Protein AF-A0A383C3D9-F1 (afdb_monomer)

Sequence (59 aa):
VTVDFYGTGRRKKATARVFLKPGTGSISINRTTLEVHFPTPSVRTRISEPLLLCEATEK

Nearest PDB structures (foldseek):
  8om4-assembly1_I  TM=9.447E-01  e=2.947E-02  Saccharomyces cerevisiae
  8d8l-assembly1_I  TM=9.459E-01  e=3.598E-02  Saccharomyces cerevisiae
  8igg-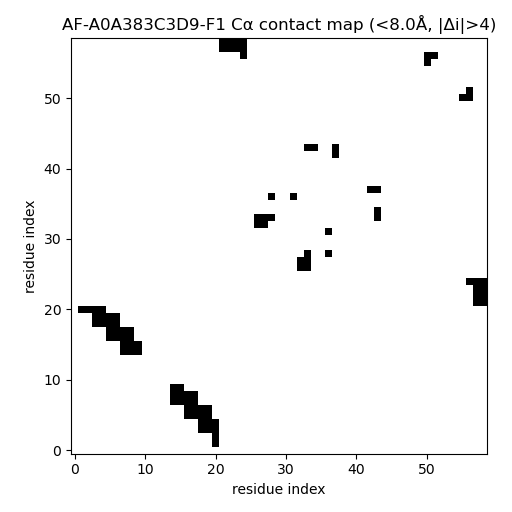assembly1_B  TM=3.883E-01  e=5.634E+00  Pseudomonas phage 201phi2-1

Structure (mmCIF, N/CA/C/O backbone):
data_AF-A0A383C3D9-F1
#
_entry.id   AF-A0A383C3D9-F1
#
loop_
_atom_site.group_PDB
_atom_site.id
_atom_site.type_symbol
_atom_site.label_atom_id
_atom_site.label_alt_id
_atom_site.label_comp_id
_atom_site.label_asym_id
_atom_site.label_entity_id
_atom_site.label_seq_id
_atom_site.pdbx_PDB_ins_code
_atom_site.Cartn_x
_atom_site.Cartn_y
_atom_site.Cartn_z
_atom_site.occupancy
_atom_site.B_iso_or_equiv
_atom_site.auth_seq_id
_atom_site.auth_comp_id
_atom_site.auth_asym_id
_atom_site.auth_atom_id
_atom_site.pdbx_PDB_model_num
ATOM 1 N N . VAL A 1 1 ? -21.182 10.927 8.870 1.00 49.88 1 VAL A N 1
ATOM 2 C CA . VAL A 1 1 ? -19.930 11.519 8.344 1.00 49.88 1 VAL A CA 1
ATOM 3 C C . VAL A 1 1 ? -18.911 10.396 8.271 1.00 49.88 1 VAL A C 1
ATOM 5 O O . VAL A 1 1 ? -18.523 9.898 9.317 1.00 49.88 1 VAL A O 1
ATOM 8 N N . THR A 1 2 ? -18.588 9.892 7.080 1.00 69.12 2 THR A N 1
ATOM 9 C CA . THR A 1 2 ? -17.561 8.846 6.930 1.00 69.12 2 THR A CA 1
ATOM 10 C C . THR A 1 2 ? -16.191 9.470 7.160 1.00 69.12 2 THR A C 1
ATOM 12 O O . THR A 1 2 ? -15.878 10.497 6.560 1.00 69.12 2 THR A O 1
ATOM 15 N N . VAL A 1 3 ? -15.411 8.893 8.069 1.00 75.38 3 VAL A N 1
ATOM 16 C CA . VAL A 1 3 ? -14.064 9.369 8.388 1.00 75.38 3 VAL A CA 1
ATOM 17 C C . VAL A 1 3 ? -13.118 8.873 7.297 1.00 75.38 3 VAL A C 1
ATOM 19 O O . VAL A 1 3 ? -12.932 7.668 7.142 1.00 75.38 3 VAL A O 1
ATOM 22 N N . ASP A 1 4 ? -12.549 9.803 6.534 1.00 80.75 4 ASP A N 1
ATOM 23 C CA . ASP A 1 4 ? -11.524 9.512 5.534 1.00 80.75 4 ASP A CA 1
ATOM 24 C C . ASP A 1 4 ? -10.148 9.739 6.171 1.00 80.75 4 ASP A C 1
ATOM 26 O O . ASP A 1 4 ? -9.823 10.852 6.592 1.00 80.75 4 ASP A O 1
ATOM 30 N N . PHE A 1 5 ? -9.317 8.702 6.231 1.00 87.31 5 PHE A N 1
ATOM 31 C CA . PHE A 1 5 ? -7.959 8.829 6.748 1.00 87.31 5 PHE A CA 1
ATOM 32 C C . PHE A 1 5 ? -7.019 9.234 5.615 1.00 87.31 5 PHE A C 1
ATOM 34 O O . PHE A 1 5 ? -6.806 8.490 4.654 1.00 87.31 5 PHE A O 1
ATOM 41 N N . TYR A 1 6 ? -6.453 10.432 5.726 1.00 91.81 6 TYR A N 1
ATOM 42 C CA . TYR A 1 6 ? -5.479 10.945 4.772 1.00 91.81 6 TYR A CA 1
ATOM 43 C C . TYR A 1 6 ? -4.056 10.567 5.186 1.00 91.81 6 TYR A C 1
ATOM 45 O O . TYR A 1 6 ? -3.628 10.844 6.305 1.00 91.81 6 TYR A O 1
ATOM 53 N N . GLY A 1 7 ? -3.307 9.982 4.255 1.00 92.06 7 GLY A N 1
ATOM 54 C CA . GLY A 1 7 ? -1.902 9.637 4.426 1.00 92.06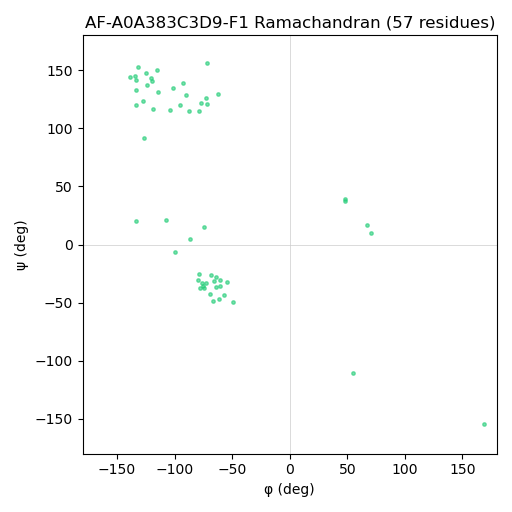 7 GLY A CA 1
ATOM 55 C C . GLY A 1 7 ? -1.061 10.095 3.241 1.00 92.06 7 GLY A C 1
ATOM 56 O O . GLY A 1 7 ? -1.530 10.197 2.105 1.00 92.06 7 GLY A O 1
ATOM 57 N N . THR A 1 8 ? 0.219 10.349 3.491 1.00 95.12 8 THR A N 1
ATOM 58 C CA . THR A 1 8 ? 1.205 10.575 2.429 1.00 95.12 8 THR A CA 1
ATOM 59 C C . THR A 1 8 ? 2.371 9.613 2.595 1.00 95.12 8 THR A C 1
ATOM 61 O O . THR A 1 8 ? 2.712 9.221 3.707 1.00 95.12 8 THR A O 1
ATOM 64 N N . GLY A 1 9 ? 2.970 9.205 1.480 1.00 93.19 9 GLY A N 1
ATOM 65 C CA . GLY A 1 9 ? 4.111 8.296 1.459 1.00 93.19 9 GLY A CA 1
ATOM 66 C C . GLY A 1 9 ? 5.144 8.744 0.436 1.00 93.19 9 GLY A C 1
ATOM 67 O O . GLY A 1 9 ? 4.797 9.243 -0.634 1.00 93.19 9 GLY A O 1
ATOM 68 N N . ARG A 1 10 ? 6.429 8.563 0.744 1.00 95.75 10 ARG A N 1
ATOM 69 C CA . ARG A 1 10 ? 7.533 8.880 -0.170 1.00 95.75 10 ARG A CA 1
ATOM 70 C C . ARG A 1 10 ? 8.528 7.729 -0.213 1.00 95.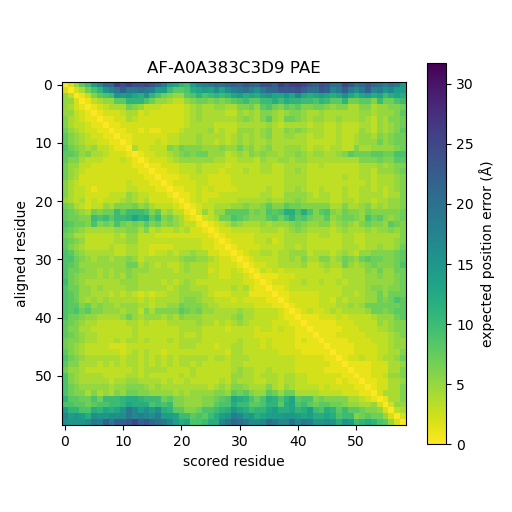75 10 ARG A C 1
ATOM 72 O O . ARG A 1 10 ? 8.971 7.250 0.824 1.00 95.75 10 ARG A O 1
ATOM 79 N N . ARG A 1 11 ? 8.939 7.324 -1.417 1.00 94.25 11 ARG A N 1
ATOM 80 C CA . ARG A 1 11 ? 10.023 6.355 -1.630 1.00 94.25 11 ARG A CA 1
ATOM 81 C C . ARG A 1 11 ? 10.971 6.868 -2.706 1.00 94.25 11 ARG A C 1
ATOM 83 O O . ARG A 1 11 ? 10.576 7.060 -3.854 1.00 94.25 11 ARG A O 1
ATOM 90 N N . LYS A 1 12 ? 12.247 7.058 -2.349 1.00 93.44 12 LYS A N 1
ATOM 91 C CA . LYS A 1 12 ? 13.267 7.673 -3.220 1.00 93.44 12 LYS A CA 1
ATOM 92 C C . LYS A 1 12 ? 12.803 9.062 -3.713 1.00 93.44 12 LYS A C 1
ATOM 94 O O . LYS A 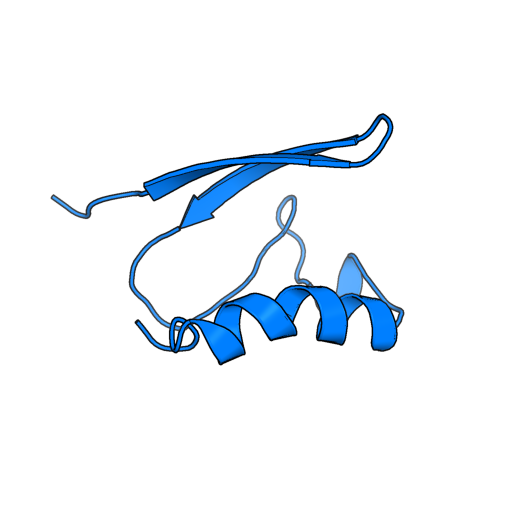1 12 ? 12.695 10.000 -2.920 1.00 93.44 12 LYS A O 1
ATOM 99 N N . LYS A 1 13 ? 12.506 9.182 -5.013 1.00 95.38 13 LYS A N 1
ATOM 100 C CA . LYS A 1 13 ? 11.991 10.396 -5.669 1.00 95.38 13 LYS A CA 1
ATOM 101 C C . LYS A 1 13 ? 10.469 10.384 -5.887 1.00 95.38 13 LYS A C 1
ATOM 103 O O . LYS A 1 13 ? 9.933 11.397 -6.309 1.00 95.38 13 LYS A O 1
ATOM 108 N N . ALA A 1 14 ? 9.782 9.276 -5.605 1.00 92.62 14 ALA A N 1
ATOM 109 C CA . ALA A 1 14 ? 8.342 9.146 -5.815 1.00 92.62 14 ALA A CA 1
ATOM 110 C C . ALA A 1 14 ? 7.552 9.522 -4.553 1.00 92.62 14 ALA A C 1
ATOM 112 O O . ALA A 1 14 ? 7.933 9.132 -3.445 1.00 92.62 14 ALA A O 1
ATOM 113 N N . THR A 1 15 ? 6.442 10.236 -4.734 1.00 93.62 15 THR A N 1
ATOM 114 C CA . THR A 1 15 ? 5.487 10.624 -3.688 1.00 93.62 15 THR A CA 1
ATOM 115 C C . THR A 1 15 ? 4.099 10.072 -4.011 1.00 93.62 15 THR A C 1
ATOM 117 O O . THR A 1 15 ? 3.700 10.001 -5.171 1.00 93.62 15 THR A O 1
ATOM 120 N N . ALA A 1 16 ? 3.366 9.664 -2.980 1.00 92.31 16 ALA A N 1
ATOM 121 C CA . ALA A 1 16 ? 2.021 9.118 -3.076 1.00 92.31 16 ALA A CA 1
ATOM 122 C C . ALA A 1 16 ? 1.116 9.760 -2.020 1.00 92.31 16 ALA A C 1
ATOM 124 O O . ALA A 1 16 ? 1.548 10.055 -0.902 1.00 92.31 16 ALA A O 1
ATOM 125 N N . ARG A 1 17 ? -0.150 9.959 -2.385 1.00 93.31 17 ARG A N 1
ATOM 126 C CA . ARG A 1 17 ? -1.227 10.385 -1.487 1.00 93.31 17 ARG A CA 1
ATOM 127 C C . ARG A 1 17 ? -2.223 9.242 -1.389 1.00 93.31 17 ARG A C 1
ATOM 129 O O . ARG A 1 17 ? -2.604 8.686 -2.417 1.00 93.31 17 ARG A O 1
ATOM 136 N N . VAL A 1 18 ? -2.605 8.893 -0.170 1.00 91.06 18 VAL A N 1
ATOM 137 C CA . VAL A 1 18 ? -3.465 7.750 0.128 1.00 91.06 18 VAL A CA 1
ATOM 138 C C . VAL A 1 18 ? -4.671 8.243 0.908 1.00 91.06 18 VAL A C 1
ATOM 140 O O . VAL A 1 18 ? -4.545 9.066 1.814 1.00 91.06 18 VAL A O 1
ATOM 143 N N . PHE A 1 19 ? -5.835 7.729 0.538 1.00 89.50 19 PHE A N 1
ATOM 144 C CA . PHE A 1 19 ? -7.077 7.915 1.268 1.00 89.50 19 PHE A CA 1
ATOM 145 C C . PHE A 1 19 ? -7.545 6.531 1.694 1.00 89.50 19 PHE A C 1
ATOM 147 O O . PHE A 1 19 ? -7.802 5.689 0.834 1.00 89.50 19 PHE A O 1
ATOM 154 N N . LEU A 1 20 ? -7.604 6.286 2.999 1.00 87.25 20 LEU A N 1
ATOM 155 C CA . LEU A 1 20 ? -8.143 5.049 3.550 1.00 87.25 20 LEU A CA 1
ATOM 156 C C . LEU A 1 20 ? -9.557 5.313 4.047 1.00 87.25 20 LEU A C 1
ATOM 158 O O . LEU A 1 20 ? -9.822 6.321 4.706 1.00 87.25 20 LEU A O 1
ATOM 162 N N . LYS A 1 21 ? -10.453 4.393 3.714 1.00 86.31 21 LYS A N 1
ATOM 163 C CA . LYS A 1 21 ? -11.838 4.389 4.164 1.00 86.31 21 LYS A CA 1
ATOM 164 C C . LYS A 1 21 ? -12.169 2.978 4.633 1.00 86.31 21 LYS A C 1
ATOM 166 O O . LYS A 1 21 ? -11.709 2.045 3.971 1.00 86.31 21 LYS A O 1
ATOM 171 N N . PRO A 1 22 ? -12.950 2.831 5.713 1.00 85.62 22 PRO A N 1
ATOM 172 C CA . PRO A 1 22 ? -13.418 1.521 6.133 1.00 85.62 22 PRO A CA 1
ATOM 173 C C . PRO A 1 22 ? -14.292 0.901 5.033 1.00 85.62 22 PR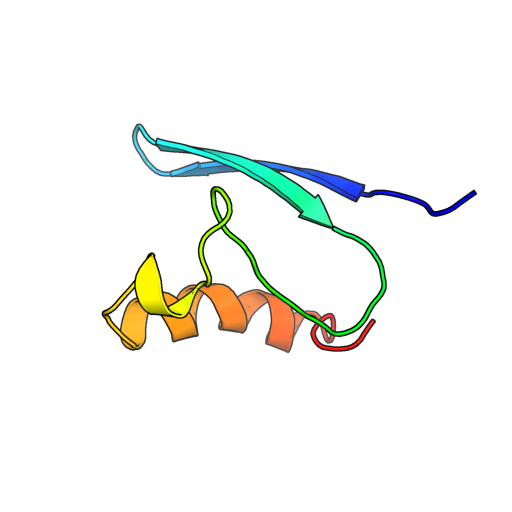O A C 1
ATOM 175 O O . PRO A 1 22 ? -15.184 1.580 4.508 1.00 85.62 22 P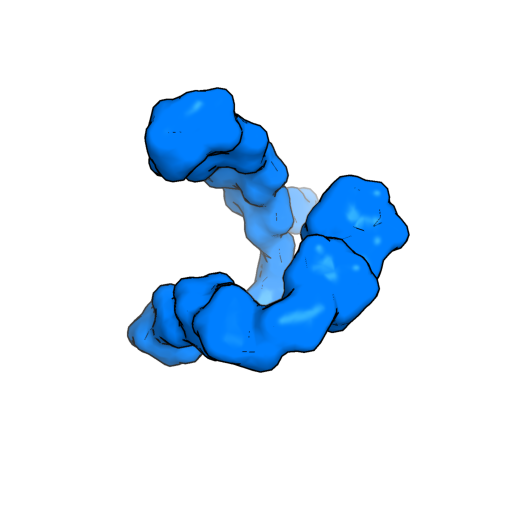RO A O 1
ATOM 178 N N . GLY A 1 23 ? -14.020 -0.343 4.632 1.00 84.06 23 GLY A N 1
ATOM 179 C CA . GLY A 1 23 ? -14.781 -1.001 3.570 1.00 84.06 23 GLY A CA 1
ATOM 180 C C . GLY A 1 23 ? -14.199 -2.314 3.040 1.00 84.06 23 GLY A C 1
ATOM 181 O O . GLY A 1 23 ? -13.469 -3.030 3.709 1.00 84.06 23 GLY A O 1
ATOM 182 N N . THR A 1 24 ? -14.537 -2.636 1.788 1.00 79.56 24 THR A N 1
ATOM 183 C CA . THR A 1 24 ? -14.297 -3.942 1.141 1.00 79.56 24 THR A CA 1
ATOM 184 C C . THR A 1 24 ? -12.839 -4.215 0.739 1.00 79.56 24 THR A C 1
ATOM 186 O O . THR A 1 24 ? -12.591 -5.081 -0.096 1.00 79.56 24 THR A O 1
ATOM 189 N N . GLY A 1 25 ? -11.869 -3.444 1.242 1.00 81.50 25 GLY A N 1
ATOM 190 C CA . GLY A 1 25 ? -10.444 -3.656 0.950 1.00 81.50 25 GLY A CA 1
ATOM 191 C C . GLY A 1 25 ? -10.024 -3.407 -0.508 1.00 81.50 25 GLY A C 1
ATOM 192 O O . GLY A 1 25 ? -8.956 -3.846 -0.934 1.00 81.50 25 GLY A O 1
ATOM 193 N N . SER A 1 26 ? -10.836 -2.709 -1.312 1.00 86.44 26 SER A N 1
ATOM 194 C CA . SER A 1 26 ? -10.517 -2.453 -2.723 1.00 86.44 26 SER A CA 1
ATOM 195 C C . SER A 1 26 ? -9.386 -1.431 -2.875 1.00 86.44 26 SER A C 1
ATOM 197 O O . SER A 1 26 ? -9.534 -0.274 -2.474 1.00 86.44 26 SER A O 1
ATOM 199 N N . ILE A 1 27 ? -8.283 -1.822 -3.521 1.00 88.25 27 ILE A N 1
ATOM 200 C CA . ILE A 1 27 ? -7.128 -0.944 -3.757 1.00 88.25 27 ILE A CA 1
ATOM 201 C C . ILE A 1 27 ? -7.112 -0.466 -5.213 1.00 88.25 27 ILE A C 1
ATOM 203 O O . ILE A 1 27 ? -6.905 -1.245 -6.146 1.00 88.25 27 ILE A O 1
ATOM 207 N N . SER A 1 28 ? -7.273 0.844 -5.399 1.00 89.44 28 SER A N 1
ATOM 208 C CA . SER A 1 28 ? -7.166 1.513 -6.700 1.00 89.44 28 SER A CA 1
ATOM 209 C C . SER A 1 28 ? -6.056 2.562 -6.689 1.00 89.44 28 SER A C 1
ATOM 211 O O . SER A 1 28 ? -5.903 3.293 -5.711 1.00 89.44 28 SER A O 1
ATOM 213 N N . ILE A 1 29 ? -5.306 2.667 -7.784 1.00 90.75 29 ILE A N 1
ATOM 214 C CA . ILE A 1 29 ? -4.197 3.611 -7.955 1.00 90.75 29 ILE A CA 1
ATOM 215 C C . ILE A 1 29 ? -4.438 4.370 -9.258 1.00 90.75 29 ILE A C 1
ATOM 217 O O . ILE A 1 29 ? -4.595 3.746 -10.298 1.00 90.75 29 ILE A O 1
ATOM 221 N N . ASN A 1 30 ? -4.494 5.704 -9.227 1.00 89.00 30 ASN A N 1
ATOM 222 C CA . ASN A 1 30 ? -4.695 6.543 -10.423 1.00 89.00 30 ASN A CA 1
ATOM 223 C C . ASN A 1 30 ? -5.854 6.090 -11.342 1.00 89.00 30 ASN A C 1
ATOM 225 O O . ASN A 1 30 ? -5.736 6.173 -12.560 1.00 89.00 30 ASN A O 1
ATOM 229 N N . ARG A 1 31 ? -6.978 5.638 -10.757 1.00 87.56 31 ARG A N 1
ATOM 230 C CA . ARG A 1 31 ? -8.168 5.086 -11.457 1.00 87.56 31 ARG A CA 1
ATOM 231 C C . ARG A 1 31 ? -7.972 3.714 -12.115 1.00 87.56 31 ARG A C 1
ATOM 233 O O . ARG A 1 31 ? -8.854 3.244 -12.822 1.00 87.56 31 ARG A O 1
ATOM 240 N N . THR A 1 32 ? -6.858 3.059 -11.833 1.00 89.62 32 THR A N 1
ATOM 241 C CA . THR A 1 32 ? -6.502 1.736 -12.339 1.00 89.62 32 THR A CA 1
ATOM 242 C C . THR A 1 32 ? -6.422 0.744 -11.176 1.00 89.62 32 THR A C 1
ATOM 244 O O . THR A 1 32 ? -6.121 1.120 -10.039 1.00 89.62 32 THR A O 1
ATOM 247 N N . THR A 1 33 ? -6.706 -0.535 -11.430 1.00 90.19 33 THR A N 1
ATOM 248 C CA . THR A 1 33 ? -6.584 -1.583 -10.407 1.00 90.19 33 THR A CA 1
ATOM 249 C C . THR A 1 33 ? -5.118 -1.875 -10.098 1.00 90.19 33 THR A C 1
ATOM 251 O O . THR A 1 33 ? -4.224 -1.658 -10.923 1.00 90.19 33 THR A O 1
ATOM 254 N N . LEU A 1 34 ? -4.861 -2.398 -8.899 1.00 87.94 34 LEU A N 1
ATOM 255 C CA . LEU A 1 34 ? -3.515 -2.769 -8.462 1.00 87.94 34 LEU A CA 1
ATOM 256 C C . LEU A 1 34 ? -2.832 -3.737 -9.443 1.00 87.94 34 LEU A C 1
ATOM 258 O O . LEU A 1 34 ? -1.622 -3.658 -9.650 1.00 87.94 34 LEU A O 1
ATOM 262 N N . GLU A 1 35 ? -3.611 -4.597 -10.099 1.00 88.00 35 GLU A N 1
ATOM 263 C CA . GLU A 1 35 ? -3.091 -5.591 -11.030 1.00 88.00 35 GLU A CA 1
ATOM 264 C C . GLU A 1 35 ? -2.534 -5.001 -12.322 1.00 88.00 35 GLU A C 1
ATOM 266 O O . GLU A 1 35 ? -1.463 -5.404 -12.780 1.00 88.00 35 GLU A O 1
ATOM 271 N N . VAL A 1 36 ? -3.246 -4.028 -12.885 1.00 89.69 36 VAL A N 1
ATOM 272 C CA . VAL A 1 36 ? -2.848 -3.358 -14.124 1.00 89.69 36 VAL A CA 1
ATOM 273 C C . VAL A 1 36 ? -1.708 -2.377 -13.850 1.00 89.69 36 VAL A C 1
ATOM 275 O O . VAL A 1 36 ? -0.793 -2.247 -14.658 1.00 89.69 36 VAL A O 1
ATOM 278 N N . HIS A 1 37 ? -1.719 -1.713 -12.689 1.00 90.00 37 HIS A N 1
ATOM 279 C CA . HIS A 1 37 ? -0.696 -0.724 -12.355 1.00 90.00 37 HIS A CA 1
ATOM 280 C C . HIS A 1 37 ? 0.645 -1.356 -11.951 1.00 90.00 37 HIS A C 1
ATOM 282 O O . HIS A 1 37 ? 1.703 -0.791 -12.238 1.00 90.00 37 HIS A O 1
ATOM 288 N N . PHE A 1 38 ? 0.603 -2.523 -11.299 1.00 89.75 38 PHE A N 1
ATOM 289 C CA . PHE A 1 38 ? 1.770 -3.321 -10.936 1.00 89.75 38 PHE A CA 1
ATOM 290 C C . PHE A 1 38 ? 1.602 -4.757 -11.454 1.00 89.75 38 PHE A C 1
ATOM 292 O O . PHE A 1 38 ? 1.059 -5.611 -10.746 1.00 89.75 38 PHE A O 1
ATOM 299 N N . PRO A 1 39 ? 2.092 -5.067 -12.669 1.00 89.88 39 PRO A N 1
ATOM 300 C CA . PRO A 1 39 ? 1.938 -6.401 -13.252 1.00 89.88 39 PRO A CA 1
ATOM 301 C C . PRO A 1 39 ? 2.751 -7.470 -12.506 1.00 89.88 39 PRO A C 1
ATOM 303 O O . PRO A 1 39 ? 2.385 -8.640 -12.499 1.00 89.88 39 PRO A O 1
ATOM 306 N N . THR A 1 40 ? 3.843 -7.083 -11.842 1.00 93.94 40 THR A N 1
ATOM 307 C CA . THR A 1 40 ? 4.713 -8.015 -11.117 1.00 93.94 40 THR A CA 1
ATOM 308 C C . THR A 1 40 ? 4.095 -8.443 -9.778 1.00 93.94 40 THR A C 1
ATOM 310 O O . THR A 1 40 ? 3.905 -7.589 -8.905 1.00 93.94 40 THR A O 1
ATOM 313 N N . PRO A 1 41 ? 3.880 -9.751 -9.536 1.00 90.25 41 PRO A N 1
ATOM 314 C CA . PRO A 1 41 ? 3.208 -10.239 -8.329 1.00 90.25 41 PRO A CA 1
ATOM 315 C C . PRO A 1 41 ? 3.986 -9.922 -7.047 1.00 90.25 41 PRO A C 1
ATOM 317 O O . PRO A 1 41 ? 3.389 -9.529 -6.052 1.00 90.25 41 PRO A O 1
ATOM 320 N N . SER A 1 42 ? 5.322 -9.966 -7.080 1.00 93.25 42 SER A N 1
ATOM 321 C CA . SER A 1 42 ? 6.160 -9.660 -5.911 1.00 93.25 42 SER A CA 1
ATOM 322 C C . SER A 1 42 ? 5.962 -8.237 -5.378 1.00 93.25 42 SER A C 1
ATOM 324 O O . SER A 1 42 ? 6.119 -7.988 -4.185 1.00 93.25 42 SER A O 1
ATOM 326 N N . VAL A 1 43 ? 5.634 -7.279 -6.253 1.00 90.88 43 VAL A N 1
ATOM 327 C CA . VAL A 1 43 ? 5.339 -5.903 -5.831 1.00 90.88 43 VAL A CA 1
ATOM 328 C C . VAL A 1 43 ? 3.965 -5.837 -5.171 1.00 90.88 43 VAL A C 1
ATOM 330 O O . VAL A 1 43 ? 3.823 -5.138 -4.172 1.00 90.88 43 VAL A O 1
ATOM 333 N N . ARG A 1 44 ? 2.988 -6.606 -5.670 1.00 90.56 44 ARG A N 1
ATOM 334 C CA . ARG A 1 44 ? 1.648 -6.702 -5.073 1.00 90.56 44 ARG A CA 1
ATOM 335 C C . ARG A 1 44 ? 1.721 -7.247 -3.650 1.00 90.56 44 ARG A C 1
ATOM 337 O O . ARG A 1 44 ? 1.187 -6.617 -2.745 1.00 90.56 44 ARG A O 1
ATOM 344 N N . THR A 1 45 ? 2.477 -8.327 -3.444 1.00 91.06 45 THR A N 1
ATOM 345 C CA . THR A 1 45 ? 2.680 -8.928 -2.117 1.00 91.06 45 THR A CA 1
ATOM 346 C C . THR A 1 45 ? 3.265 -7.928 -1.121 1.00 91.06 45 THR A C 1
ATOM 348 O O . THR A 1 45 ? 2.764 -7.809 -0.009 1.00 91.06 45 THR A O 1
ATOM 351 N N . ARG A 1 46 ? 4.267 -7.138 -1.530 1.00 91.12 46 ARG A N 1
ATOM 352 C CA . ARG A 1 46 ? 4.86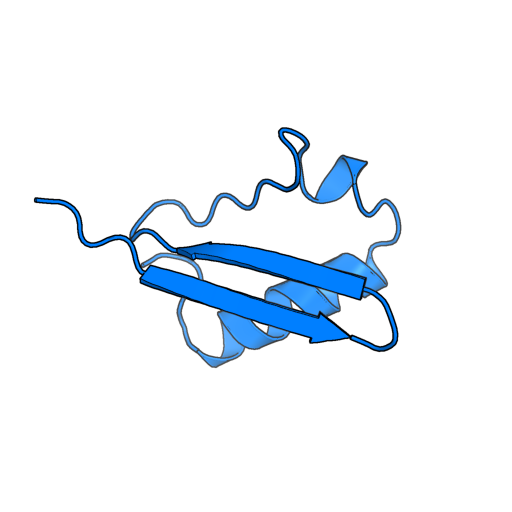0 -6.102 -0.663 1.00 91.12 46 ARG A CA 1
ATOM 353 C C . ARG A 1 46 ? 3.887 -4.984 -0.287 1.00 91.12 46 ARG A C 1
ATOM 355 O O . ARG A 1 46 ? 4.078 -4.343 0.739 1.00 91.12 46 ARG A O 1
ATOM 362 N N . ILE A 1 47 ? 2.896 -4.697 -1.131 1.00 89.56 47 ILE A N 1
ATOM 363 C CA . ILE A 1 47 ? 1.871 -3.684 -0.842 1.00 89.56 47 ILE A CA 1
ATOM 364 C C . ILE A 1 47 ? 0.832 -4.245 0.140 1.00 89.56 47 ILE A C 1
ATOM 366 O O . ILE A 1 47 ? 0.386 -3.515 1.020 1.00 89.56 47 ILE A O 1
ATOM 370 N N . SER A 1 48 ? 0.468 -5.525 0.016 1.00 88.75 48 SER A N 1
ATOM 371 C CA . SER A 1 48 ? -0.529 -6.173 0.879 1.00 88.75 48 SER A CA 1
ATOM 372 C C . SER A 1 48 ? 0.011 -6.603 2.245 1.00 88.75 48 SER A C 1
ATOM 374 O O . SER A 1 48 ? -0.733 -6.598 3.218 1.00 88.75 48 SER A O 1
ATOM 376 N N . GLU A 1 49 ? 1.293 -6.955 2.340 1.00 91.25 49 GLU A N 1
ATOM 377 C CA . GLU A 1 49 ? 1.956 -7.401 3.574 1.00 91.25 49 GLU A CA 1
ATOM 3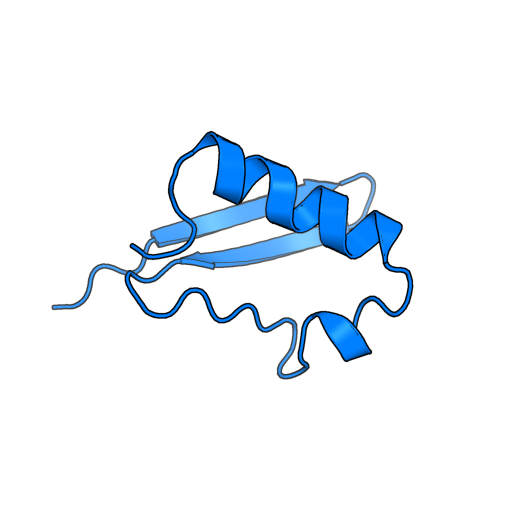78 C C . GLU A 1 49 ? 1.718 -6.486 4.798 1.00 91.25 49 GLU A C 1
ATOM 380 O O . GLU A 1 49 ? 1.281 -6.998 5.830 1.00 91.25 49 GLU A O 1
ATOM 385 N N . PRO A 1 50 ? 1.893 -5.150 4.727 1.00 90.12 50 PRO A N 1
ATOM 386 C CA . PRO A 1 50 ? 1.608 -4.282 5.873 1.00 90.12 50 PRO A CA 1
ATOM 387 C C . PRO A 1 50 ? 0.120 -4.246 6.255 1.00 90.12 50 PRO A C 1
ATOM 389 O O . PRO A 1 50 ? -0.205 -4.104 7.430 1.00 90.12 50 PRO A O 1
ATOM 392 N N . LEU A 1 51 ? -0.793 -4.391 5.289 1.00 88.00 51 LEU A N 1
ATOM 393 C CA . LEU A 1 51 ? -2.239 -4.392 5.552 1.00 88.00 51 LEU A CA 1
ATOM 394 C C . LEU A 1 51 ? -2.695 -5.685 6.237 1.00 88.00 51 LEU A C 1
ATOM 396 O O . LEU A 1 51 ? -3.609 -5.651 7.061 1.00 88.00 51 LEU A O 1
ATOM 400 N N . LEU A 1 52 ? -2.039 -6.800 5.907 1.00 88.44 52 LEU A N 1
ATOM 401 C CA . LEU A 1 52 ? -2.212 -8.093 6.567 1.00 88.44 52 LEU A CA 1
ATOM 402 C C . LEU A 1 52 ? -1.715 -8.046 8.013 1.00 88.44 52 LEU A C 1
ATOM 404 O O . LEU A 1 52 ? -2.446 -8.431 8.919 1.00 88.44 52 LEU A O 1
ATOM 408 N N . LEU A 1 53 ? -0.506 -7.519 8.237 1.00 90.81 53 LEU A N 1
ATOM 409 C CA . LEU A 1 53 ? 0.078 -7.399 9.579 1.00 90.81 53 LEU A CA 1
ATOM 410 C C . LEU A 1 53 ? -0.761 -6.529 10.521 1.00 90.81 53 LEU A C 1
ATOM 412 O O . LEU A 1 53 ? -0.828 -6.802 11.715 1.00 90.81 53 LEU A O 1
ATOM 416 N N . CYS A 1 54 ? -1.392 -5.481 9.995 1.00 86.56 54 CYS A N 1
ATOM 417 C CA . CYS A 1 54 ? -2.250 -4.596 10.778 1.00 86.56 54 CYS A CA 1
ATOM 418 C C . CYS A 1 54 ? -3.707 -5.078 10.887 1.00 86.56 54 CYS A C 1
ATOM 420 O O . CYS A 1 54 ? -4.534 -4.331 11.411 1.00 86.56 54 CYS A O 1
ATOM 422 N N . GLU A 1 55 ? -4.045 -6.270 10.371 1.00 81.44 55 GLU A N 1
ATOM 423 C CA . GLU A 1 55 ? -5.421 -6.796 10.314 1.00 81.44 55 GLU A CA 1
ATOM 424 C C . GLU A 1 55 ? -6.424 -5.765 9.760 1.00 81.44 55 GLU A C 1
ATOM 426 O O . GLU A 1 55 ? -7.552 -5.613 10.244 1.00 81.44 55 GLU A O 1
ATOM 431 N N . ALA A 1 56 ? -5.976 -4.991 8.770 1.00 78.12 56 ALA A N 1
ATOM 432 C CA . ALA A 1 56 ? -6.708 -3.880 8.163 1.00 78.12 56 ALA A CA 1
ATOM 433 C C . ALA A 1 56 ? -7.193 -4.231 6.748 1.00 78.12 56 ALA A C 1
ATOM 435 O O . ALA A 1 56 ? -7.428 -3.352 5.925 1.00 78.12 56 ALA A O 1
ATOM 436 N N . THR A 1 57 ? -7.285 -5.528 6.440 1.00 68.31 57 THR A N 1
ATOM 437 C CA . THR A 1 57 ? -7.623 -6.020 5.096 1.00 68.31 57 THR A CA 1
ATOM 438 C C . THR A 1 57 ? -9.131 -5.945 4.809 1.00 68.31 57 THR A C 1
ATOM 440 O O . THR A 1 57 ? -9.512 -5.798 3.652 1.00 68.31 57 THR A O 1
ATOM 443 N N . GLU A 1 58 ? -9.978 -5.975 5.846 1.00 61.38 58 GLU A N 1
ATOM 444 C CA . GLU A 1 58 ? -11.450 -6.053 5.734 1.00 61.38 58 GLU A CA 1
ATOM 445 C C . GLU A 1 58 ? -12.197 -5.057 6.648 1.00 61.38 58 GLU A C 1
ATOM 447 O O . GLU A 1 58 ? -13.363 -5.265 6.980 1.00 61.38 58 GLU A O 1
ATOM 452 N N . LYS A 1 59 ? -11.521 -3.996 7.105 1.00 52.38 59 LYS A N 1
ATOM 453 C CA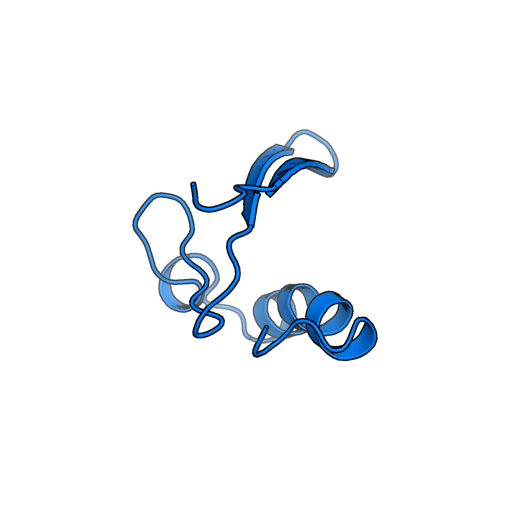 . LYS A 1 59 ? -12.105 -2.988 8.005 1.00 52.38 59 LYS A CA 1
ATOM 454 C C . LYS A 1 59 ? -12.506 -1.725 7.267 1.00 52.38 59 LYS A C 1
ATOM 456 O O . LYS A 1 59 ? -11.798 -1.328 6.315 1.00 52.38 59 LYS A O 1
#

Solvent-accessible surface area (backbone atoms only — not comparable to full-atom values): 3840 Å² total; per-residue (Å²): 134,87,72,71,47,78,47,76,50,75,57,97,91,48,77,48,79,45,77,48,60,76,40,88,58,80,64,71,52,98,94,35,48,54,60,78,75,43,74,53,64,73,60,50,51,65,64,46,47,63,35,58,76,65,70,52,54,73,67

Foldseek 3Di:
DFDWDWDKDDDDPDIDIDTDGQAQQFDDDPNHGPCVVDVDVVVVCVVCVVCVVVVNRHD

Secondary structure (DSSP, 8-state):
----EEEEEEETTEEEEEEE-SSS---EETTEEHHHH---HHHHHHHHHHHHHTT-S--

InterPro domains:
  IPR000754 Small ribosomal subunit protein uS9 [PF00380] (9-58)
  IPR014721 Small ribosomal subunit protein uS5 domain 2-type fold, subgroup [G3DSA:3.30.230.10] (2-59)
  IPR020568 Ribosomal protein uS5 domain 2-type superfamily [SSF54211] (5-57)

Organism: NCBI:txid408172

pLDDT: mean 86.66, std 9.32, range [49.88, 95.75]

Radius of gyration: 12.24 Å; Cα contacts (8 Å, |Δi|>4): 49; chains: 1; bounding box: 33×22×25 Å

Mean predicted aligned error: 5.09 Å